Protein AF-A0A7R9KSX1-F1 (afdb_monomer_lite)

Radius of gyration: 32.11 Å; chains: 1; bounding box: 76×17×106 Å

Structure (mmCIF, N/CA/C/O backbone):
data_AF-A0A7R9KSX1-F1
#
_entry.id   AF-A0A7R9KSX1-F1
#
loop_
_atom_site.group_PDB
_atom_site.id
_atom_site.type_symbol
_atom_site.label_atom_id
_atom_site.label_alt_id
_atom_site.label_comp_id
_atom_site.label_asym_id
_atom_site.label_entity_id
_atom_site.label_seq_id
_atom_site.pdbx_PDB_ins_code
_atom_site.Cartn_x
_atom_site.Cartn_y
_atom_site.Cartn_z
_atom_site.occupancy
_atom_site.B_iso_or_equiv
_atom_site.auth_seq_id
_atom_site.auth_comp_id
_atom_site.auth_asym_id
_atom_site.auth_atom_id
_atom_site.pdbx_PDB_model_num
ATOM 1 N N . MET A 1 1 ? 20.496 -3.936 -37.495 1.00 45.44 1 MET A N 1
ATOM 2 C CA . MET A 1 1 ? 19.727 -4.632 -36.447 1.00 45.44 1 MET A CA 1
ATOM 3 C C . MET A 1 1 ? 18.932 -3.537 -35.760 1.00 45.44 1 MET A C 1
ATOM 5 O O . MET A 1 1 ? 19.541 -2.715 -35.093 1.00 45.44 1 MET A O 1
ATOM 9 N N . SER A 1 2 ? 17.650 -3.376 -36.086 1.00 48.97 2 SER A N 1
ATOM 10 C CA . SER A 1 2 ? 16.812 -2.345 -35.464 1.00 48.97 2 SER A CA 1
ATOM 11 C C . SER A 1 2 ? 16.486 -2.814 -34.051 1.00 48.97 2 SER A C 1
ATOM 13 O O . SER A 1 2 ? 15.701 -3.743 -33.893 1.00 48.97 2 SER A O 1
ATOM 15 N N . LEU A 1 3 ? 17.145 -2.243 -33.040 1.00 53.34 3 LEU A N 1
ATOM 16 C CA . LEU A 1 3 ? 16.649 -2.338 -31.671 1.00 53.34 3 LEU A CA 1
ATOM 17 C C . LEU A 1 3 ? 15.311 -1.598 -31.640 1.00 53.34 3 LEU A C 1
ATOM 19 O O . LEU A 1 3 ? 15.292 -0.366 -31.676 1.00 53.34 3 LEU A O 1
ATOM 23 N N . ASP A 1 4 ? 14.202 -2.332 -31.610 1.00 64.19 4 ASP A N 1
ATOM 24 C CA . ASP A 1 4 ? 12.922 -1.718 -31.296 1.00 64.19 4 ASP A CA 1
ATOM 25 C C . ASP A 1 4 ? 12.929 -1.399 -29.802 1.00 64.19 4 ASP A C 1
ATOM 27 O O . ASP A 1 4 ? 12.959 -2.278 -28.944 1.00 64.19 4 ASP A O 1
ATOM 31 N N . PHE A 1 5 ? 12.918 -0.106 -29.475 1.00 59.62 5 PHE A N 1
ATOM 32 C CA . PHE A 1 5 ? 12.788 0.390 -28.100 1.00 59.62 5 PHE A CA 1
ATOM 33 C C . PHE A 1 5 ? 11.585 -0.222 -27.361 1.00 59.62 5 PHE A C 1
ATOM 35 O O . PHE A 1 5 ? 11.580 -0.254 -26.131 1.00 59.62 5 PHE A O 1
ATOM 42 N N . LEU A 1 6 ? 10.578 -0.700 -28.103 1.00 62.47 6 LEU A N 1
ATOM 43 C CA . LEU A 1 6 ? 9.442 -1.438 -27.561 1.00 62.47 6 LEU A CA 1
ATOM 44 C C . LEU A 1 6 ? 9.872 -2.753 -26.903 1.00 62.47 6 LEU A C 1
ATOM 46 O O . LEU A 1 6 ? 9.497 -2.977 -25.757 1.00 62.47 6 LEU A O 1
ATOM 50 N N . ASP A 1 7 ? 10.714 -3.556 -27.560 1.00 67.75 7 ASP A N 1
ATOM 51 C CA . ASP A 1 7 ? 11.175 -4.856 -27.047 1.00 67.75 7 ASP A CA 1
ATOM 52 C C . ASP A 1 7 ? 11.955 -4.697 -25.739 1.00 67.75 7 ASP A C 1
ATOM 54 O O . ASP A 1 7 ? 11.912 -5.543 -24.847 1.00 67.75 7 ASP A O 1
ATOM 58 N N . LEU A 1 8 ? 12.649 -3.566 -25.589 1.00 63.62 8 LEU A N 1
ATOM 59 C CA . LEU A 1 8 ? 13.388 -3.266 -24.376 1.00 63.62 8 LEU A CA 1
ATOM 60 C C . LEU A 1 8 ? 12.472 -2.970 -23.191 1.00 63.62 8 LEU A C 1
ATOM 62 O O . LEU A 1 8 ? 12.917 -3.179 -22.074 1.00 63.62 8 LEU A O 1
ATOM 66 N N . VAL A 1 9 ? 11.234 -2.507 -23.373 1.00 73.94 9 VAL A N 1
ATOM 67 C CA . VAL A 1 9 ? 10.324 -2.120 -22.271 1.00 73.94 9 VAL A CA 1
ATOM 68 C C . VAL A 1 9 ? 9.103 -3.046 -22.172 1.00 73.94 9 VAL A C 1
ATOM 70 O O . VAL A 1 9 ? 8.320 -2.911 -21.234 1.00 73.94 9 VAL A O 1
ATOM 73 N N . ASP A 1 10 ? 8.972 -4.017 -23.076 1.00 78.44 10 ASP A N 1
ATOM 74 C CA . ASP A 1 10 ? 7.757 -4.818 -23.281 1.00 78.44 10 ASP A CA 1
ATOM 75 C C . ASP A 1 10 ? 7.283 -5.563 -22.017 1.00 78.44 10 ASP A C 1
ATOM 77 O O . ASP A 1 10 ? 6.089 -5.643 -21.728 1.00 78.44 10 ASP A O 1
ATOM 81 N N . ASP A 1 11 ? 8.221 -6.002 -21.174 1.00 82.50 11 ASP A N 1
ATOM 82 C CA . ASP A 1 11 ? 7.905 -6.723 -19.935 1.00 82.50 11 ASP A CA 1
ATOM 83 C C . ASP A 1 11 ? 7.562 -5.817 -18.739 1.00 82.50 11 ASP A C 1
ATOM 85 O O . ASP A 1 11 ? 6.917 -6.256 -17.782 1.00 82.50 11 ASP A O 1
ATOM 89 N N . MET A 1 12 ? 7.937 -4.533 -18.766 1.00 87.31 12 MET A N 1
ATOM 90 C CA . MET A 1 12 ? 7.725 -3.628 -17.625 1.00 87.31 12 MET A CA 1
ATOM 91 C C . MET A 1 12 ? 6.252 -3.486 -17.212 1.00 87.31 12 MET A C 1
ATOM 93 O O . MET A 1 12 ? 5.973 -3.540 -16.011 1.00 87.31 12 MET A O 1
ATOM 97 N N . PRO A 1 13 ? 5.287 -3.315 -18.135 1.00 89.44 13 PRO A N 1
ATOM 98 C CA . PRO A 1 13 ? 3.873 -3.292 -17.777 1.00 89.44 13 PRO A CA 1
ATOM 99 C C . PRO A 1 13 ? 3.439 -4.550 -17.016 1.00 89.44 13 PRO A C 1
ATOM 101 O O . PRO A 1 13 ? 2.775 -4.433 -15.984 1.00 89.44 13 PRO A O 1
ATOM 104 N N . ASN A 1 14 ? 3.876 -5.731 -17.465 1.00 90.19 14 ASN A N 1
ATOM 105 C CA . ASN A 1 14 ? 3.552 -7.013 -16.837 1.00 90.19 14 ASN A CA 1
ATOM 106 C C . ASN A 1 14 ? 4.173 -7.138 -15.438 1.00 90.19 14 ASN A C 1
ATOM 108 O O . ASN A 1 14 ? 3.547 -7.677 -14.525 1.00 90.19 14 ASN A O 1
ATOM 112 N N . GLU A 1 15 ? 5.376 -6.596 -15.234 1.00 90.00 15 GLU A N 1
ATOM 113 C CA . GLU A 1 15 ? 6.041 -6.580 -13.929 1.00 90.00 15 GLU A CA 1
ATOM 114 C C . GLU A 1 15 ? 5.429 -5.579 -12.937 1.00 90.00 15 GLU A C 1
ATOM 116 O O . GLU A 1 15 ? 5.368 -5.844 -11.732 1.00 90.00 15 GLU A O 1
ATOM 121 N N . LEU A 1 16 ? 4.985 -4.414 -13.417 1.00 93.62 16 LEU A N 1
ATOM 122 C CA . LEU A 1 16 ? 4.435 -3.349 -12.574 1.00 93.62 16 LEU A CA 1
ATOM 123 C C . LEU A 1 16 ? 2.962 -3.580 -12.225 1.00 93.62 16 LEU A C 1
ATOM 125 O O . LEU A 1 16 ? 2.530 -3.248 -11.117 1.00 93.62 16 LEU A O 1
ATOM 129 N N . GLN A 1 17 ? 2.187 -4.179 -13.130 1.00 94.75 17 GLN A N 1
ATOM 130 C CA . GLN A 1 17 ? 0.767 -4.466 -12.935 1.00 94.75 17 GLN A CA 1
ATOM 131 C C . GLN A 1 17 ? 0.441 -5.191 -11.613 1.00 94.75 17 GLN A C 1
ATOM 133 O O . GLN A 1 17 ? -0.473 -4.731 -10.914 1.00 94.75 17 GLN A O 1
ATOM 138 N N . PRO A 1 18 ? 1.129 -6.276 -11.199 1.00 95.81 18 PRO A N 1
ATOM 139 C CA . PRO A 1 18 ? 0.837 -6.937 -9.927 1.00 95.81 18 PRO A CA 1
ATOM 140 C C . PRO A 1 18 ? 1.139 -6.042 -8.717 1.00 95.81 18 PRO A C 1
ATOM 142 O O . PRO A 1 18 ? 0.377 -6.053 -7.747 1.00 95.81 18 PRO A O 1
ATOM 145 N N . LEU A 1 19 ? 2.193 -5.219 -8.779 1.00 95.50 19 LEU A N 1
ATOM 146 C CA . LEU A 1 19 ? 2.558 -4.283 -7.708 1.00 95.50 19 LEU A CA 1
ATOM 147 C C . LEU A 1 19 ? 1.494 -3.190 -7.542 1.00 95.50 19 LEU A C 1
ATOM 149 O O . LEU A 1 19 ? 1.030 -2.923 -6.430 1.00 95.50 19 LEU A O 1
ATOM 153 N N . VAL A 1 20 ? 1.040 -2.610 -8.655 1.00 95.00 20 VAL A N 1
ATOM 154 C CA . VAL A 1 20 ? -0.030 -1.601 -8.670 1.00 95.00 20 VAL A CA 1
ATOM 155 C C . VAL A 1 20 ? -1.356 -2.203 -8.201 1.00 95.00 20 VAL A C 1
ATOM 157 O O . VAL A 1 20 ? -2.041 -1.626 -7.356 1.00 95.00 20 VAL A O 1
ATOM 160 N N . SER A 1 21 ? -1.697 -3.405 -8.665 1.00 97.25 21 SER A N 1
ATOM 161 C CA . SER A 1 21 ? -2.906 -4.117 -8.227 1.00 97.25 21 SER A CA 1
ATOM 162 C C . SER A 1 21 ? -2.886 -4.389 -6.720 1.00 97.25 21 SER A C 1
ATOM 164 O O . SER A 1 21 ? -3.899 -4.243 -6.023 1.00 97.25 21 SER A O 1
ATOM 166 N N . ARG A 1 22 ? -1.710 -4.727 -6.178 1.00 97.44 22 ARG A N 1
ATOM 167 C CA . ARG A 1 22 ? -1.526 -4.903 -4.739 1.00 97.44 22 ARG A CA 1
ATOM 168 C C . ARG A 1 22 ? -1.708 -3.592 -3.973 1.00 97.44 22 ARG A C 1
ATOM 170 O O . ARG A 1 22 ? -2.385 -3.610 -2.944 1.00 97.44 22 ARG A O 1
ATOM 177 N N . LEU A 1 23 ? -1.183 -2.470 -4.469 1.00 96.44 23 LEU A N 1
ATOM 178 C CA . LEU A 1 23 ? -1.400 -1.144 -3.871 1.00 96.44 23 LEU A CA 1
ATOM 179 C C . LEU A 1 23 ? -2.892 -0.784 -3.794 1.00 96.44 23 LEU A C 1
ATOM 181 O O . LEU A 1 23 ? -3.362 -0.363 -2.737 1.00 96.44 23 LEU A O 1
ATOM 185 N N . LEU A 1 24 ? -3.651 -1.018 -4.868 1.00 96.44 24 LEU A N 1
ATOM 186 C CA . LEU A 1 24 ? -5.099 -0.767 -4.902 1.00 96.44 24 LEU A CA 1
ATOM 187 C C . LEU A 1 24 ? -5.870 -1.646 -3.903 1.00 96.44 24 LEU A C 1
ATOM 189 O O . LEU A 1 24 ? -6.808 -1.194 -3.236 1.00 96.44 24 LEU A O 1
ATOM 193 N N . THR A 1 25 ? -5.439 -2.899 -3.747 1.00 97.75 25 THR A N 1
ATOM 194 C CA . THR A 1 25 ? -5.997 -3.818 -2.744 1.00 97.75 25 THR A CA 1
ATOM 195 C C . THR A 1 25 ? -5.739 -3.305 -1.325 1.00 97.75 25 THR A C 1
ATOM 197 O O . THR A 1 25 ? -6.650 -3.264 -0.495 1.00 97.75 25 THR A O 1
ATOM 200 N N . LEU A 1 26 ? -4.511 -2.860 -1.043 1.00 97.38 26 LEU A N 1
ATOM 201 C CA . LEU A 1 26 ? -4.145 -2.276 0.248 1.00 97.38 26 LEU A CA 1
ATOM 202 C C . LEU A 1 26 ? -4.939 -1.000 0.548 1.00 97.38 26 LEU A C 1
ATOM 204 O O . LEU A 1 26 ? -5.383 -0.813 1.682 1.00 97.38 26 LEU A O 1
ATOM 208 N N . ASP A 1 27 ? -5.197 -0.160 -0.454 1.00 97.00 27 ASP A N 1
ATOM 209 C CA . ASP A 1 27 ? -6.050 1.018 -0.285 1.00 97.00 27 ASP A CA 1
ATOM 210 C C . ASP A 1 27 ? -7.494 0.658 0.056 1.00 97.00 27 ASP A C 1
ATOM 212 O O . ASP A 1 27 ? -8.092 1.268 0.950 1.00 97.00 27 ASP A O 1
ATOM 216 N N . SER A 1 28 ? -8.037 -0.378 -0.580 1.00 97.50 28 SER A N 1
ATOM 217 C CA . SER A 1 28 ? -9.368 -0.897 -0.256 1.00 97.50 28 SER A CA 1
ATOM 218 C C . SER A 1 28 ? -9.433 -1.409 1.190 1.00 97.50 28 SER A C 1
ATOM 220 O O . SER A 1 28 ? -10.368 -1.090 1.931 1.00 97.50 28 SER A O 1
ATOM 222 N N . HIS A 1 29 ? -8.404 -2.133 1.645 1.00 97.44 29 HIS A N 1
ATOM 223 C CA . HIS A 1 29 ? -8.300 -2.590 3.034 1.00 97.44 29 HIS A CA 1
ATOM 224 C C . HIS A 1 29 ? -8.195 -1.423 4.022 1.00 97.44 29 HIS A C 1
ATOM 226 O O . HIS A 1 29 ? -8.889 -1.408 5.042 1.00 97.44 29 HIS A O 1
ATOM 232 N N . ARG A 1 30 ? -7.377 -0.412 3.711 1.00 97.44 30 ARG A N 1
ATOM 233 C CA . ARG A 1 30 ? -7.247 0.801 4.525 1.00 97.44 30 ARG A CA 1
ATOM 234 C C . ARG A 1 30 ? -8.599 1.487 4.694 1.00 97.44 30 ARG A C 1
ATOM 236 O O . ARG A 1 30 ? -8.980 1.808 5.818 1.00 97.44 30 ARG A O 1
ATOM 243 N N . GLN A 1 31 ? -9.351 1.670 3.607 1.00 97.12 31 GLN A N 1
ATOM 244 C CA . GLN A 1 31 ? -10.685 2.272 3.666 1.00 97.12 31 GLN A CA 1
ATOM 245 C C . GLN A 1 31 ? -11.641 1.481 4.567 1.00 97.12 31 GLN A C 1
ATOM 247 O O . GLN A 1 31 ? -12.407 2.081 5.321 1.00 97.12 31 GLN A O 1
ATOM 252 N N . ALA A 1 32 ? -11.586 0.147 4.544 1.00 97.75 32 ALA A N 1
ATOM 253 C CA . ALA A 1 32 ? -12.399 -0.676 5.436 1.00 97.75 32 ALA A CA 1
ATOM 254 C C . ALA A 1 32 ? -12.070 -0.419 6.920 1.00 97.75 32 ALA A C 1
ATOM 256 O O . ALA A 1 32 ? -12.984 -0.313 7.746 1.00 97.75 32 ALA A O 1
ATOM 257 N N . PHE A 1 33 ? -10.788 -0.256 7.264 1.00 97.38 33 PHE A N 1
ATOM 258 C CA . PHE A 1 33 ? -10.378 0.114 8.620 1.00 97.38 33 PHE A CA 1
ATOM 259 C C . PHE A 1 33 ? -10.775 1.542 8.995 1.00 97.38 33 PHE A C 1
ATOM 261 O O . PHE A 1 33 ? -11.224 1.743 10.121 1.00 97.38 33 PHE A O 1
ATOM 268 N N . VAL A 1 34 ? -10.692 2.509 8.078 1.00 96.88 34 VAL A N 1
ATOM 269 C CA . VAL A 1 34 ? -11.160 3.887 8.317 1.00 96.88 34 VAL A CA 1
ATOM 270 C C . VAL A 1 34 ? -12.650 3.896 8.661 1.00 96.88 34 VAL A C 1
ATOM 272 O O . VAL A 1 34 ? -13.027 4.384 9.724 1.00 96.88 34 VAL A O 1
ATOM 275 N N . ARG A 1 35 ? -13.490 3.218 7.866 1.00 97.62 35 ARG A N 1
ATOM 276 C CA . ARG A 1 35 ? -14.928 3.078 8.169 1.00 97.62 35 ARG A CA 1
ATOM 277 C C . ARG A 1 35 ? -15.173 2.402 9.520 1.00 97.62 35 ARG A C 1
ATOM 279 O O . ARG A 1 35 ? -16.145 2.694 10.214 1.00 97.62 35 ARG A O 1
ATOM 286 N N . LYS A 1 36 ? -14.317 1.452 9.910 1.00 96.56 36 LYS A N 1
ATOM 287 C CA . LYS A 1 36 ? -14.398 0.791 11.221 1.00 96.56 36 LYS A CA 1
ATOM 288 C C . LYS A 1 36 ? -14.027 1.746 12.358 1.00 96.56 36 LYS A C 1
ATOM 290 O O . LYS A 1 36 ? -14.705 1.729 13.383 1.00 96.56 36 LYS A O 1
ATOM 295 N N . ILE A 1 37 ? -13.000 2.571 12.172 1.00 96.12 37 ILE A N 1
ATOM 296 C CA . ILE A 1 37 ? -12.589 3.624 13.106 1.00 96.12 37 ILE A CA 1
ATOM 297 C C . ILE A 1 37 ? -13.721 4.630 13.305 1.00 96.12 37 ILE A C 1
ATOM 299 O O . ILE A 1 37 ? -14.079 4.889 14.448 1.00 96.12 37 ILE A O 1
ATOM 303 N N . GLU A 1 38 ? -14.351 5.107 12.232 1.00 95.44 38 GLU A N 1
ATOM 304 C CA . GLU A 1 38 ? -15.488 6.039 12.295 1.00 95.44 38 GLU A CA 1
ATOM 305 C C . GLU A 1 38 ? -16.647 5.467 13.124 1.00 95.44 38 GLU A C 1
ATOM 307 O O . GLU A 1 38 ? -17.157 6.119 14.035 1.00 95.44 38 GLU A O 1
ATOM 312 N N . ARG A 1 39 ? -17.008 4.194 12.900 1.00 94.81 39 ARG A N 1
ATOM 313 C CA . ARG A 1 39 ? -18.039 3.504 13.700 1.00 94.81 39 ARG A CA 1
ATOM 314 C C . ARG A 1 39 ? -17.659 3.361 15.172 1.00 94.81 39 ARG A C 1
ATOM 316 O O . ARG A 1 39 ? -18.539 3.366 16.029 1.00 94.81 39 ARG A O 1
ATOM 323 N N . ILE A 1 40 ? -16.378 3.148 15.477 1.00 93.88 40 ILE A N 1
ATOM 324 C CA . ILE A 1 40 ? -15.893 3.083 16.862 1.00 93.88 40 ILE A CA 1
ATOM 325 C C . ILE A 1 40 ? -15.922 4.484 17.488 1.00 93.88 40 ILE A C 1
ATOM 327 O O . ILE A 1 40 ? -16.361 4.616 18.628 1.00 93.88 40 ILE A O 1
ATOM 331 N N . GLY A 1 41 ? -15.531 5.515 16.737 1.00 92.06 41 GLY A N 1
ATOM 332 C CA . GLY A 1 41 ? -15.585 6.920 17.139 1.00 92.06 41 GLY A CA 1
ATOM 333 C C . GLY A 1 41 ? -16.999 7.358 17.513 1.00 92.06 41 GLY A C 1
ATOM 334 O O . GLY A 1 41 ? -17.204 7.856 18.615 1.00 92.06 41 GLY A O 1
ATOM 335 N N . ALA A 1 42 ? -17.994 7.040 16.679 1.00 91.00 42 ALA A N 1
ATOM 336 C CA . ALA A 1 42 ? -19.404 7.322 16.968 1.00 91.00 42 ALA A CA 1
ATOM 337 C C . ALA A 1 42 ? -19.917 6.630 18.251 1.00 91.00 42 ALA A C 1
ATOM 339 O O . ALA A 1 42 ? -20.787 7.142 18.950 1.00 91.00 42 ALA A O 1
ATOM 340 N N . LYS A 1 43 ? -19.369 5.457 18.598 1.00 89.81 43 LYS A N 1
ATOM 341 C CA . LYS A 1 43 ? -19.700 4.753 19.853 1.00 89.81 43 LYS A CA 1
ATOM 342 C C . LYS A 1 43 ? -18.987 5.338 21.069 1.00 89.81 43 LYS A C 1
ATOM 344 O O . LYS A 1 43 ? -19.463 5.158 22.184 1.00 89.81 43 LYS A O 1
ATOM 349 N N . LEU A 1 44 ? -17.834 5.974 20.870 1.00 89.81 44 LEU A N 1
ATOM 350 C CA . LEU A 1 44 ? -17.082 6.658 21.922 1.00 89.81 44 LEU A CA 1
ATOM 351 C C . LEU A 1 44 ? -17.688 8.023 22.266 1.00 89.81 44 LEU A C 1
ATOM 353 O O . LEU A 1 44 ? -17.596 8.427 23.425 1.00 89.81 44 LEU A O 1
ATOM 357 N N . SER A 1 45 ? -18.295 8.702 21.286 1.00 84.44 45 SER A N 1
ATOM 358 C CA . SER A 1 45 ? -18.981 9.987 21.476 1.00 84.44 45 SER A CA 1
ATOM 359 C C . SER A 1 45 ? -20.329 9.860 22.187 1.00 84.44 45 SER A C 1
ATOM 361 O O . SER A 1 45 ? -20.807 10.839 22.747 1.00 84.44 45 SER A O 1
ATOM 363 N N . ALA A 1 46 ? -20.939 8.672 22.189 1.00 86.31 46 ALA A N 1
ATOM 364 C CA . ALA A 1 46 ? -22.137 8.396 22.975 1.00 86.31 46 ALA A CA 1
ATOM 365 C C . ALA A 1 46 ? -21.825 8.342 24.484 1.00 86.31 46 ALA A C 1
ATOM 367 O O . ALA A 1 46 ? -20.707 8.010 24.896 1.00 86.31 46 ALA A O 1
ATOM 368 N N . GLU A 1 47 ? -22.829 8.615 25.321 1.00 76.19 47 GLU A N 1
ATOM 369 C CA . GLU A 1 47 ? -22.745 8.404 26.769 1.00 76.19 47 GLU A CA 1
ATOM 370 C C . GLU A 1 47 ? -22.581 6.910 27.075 1.00 76.19 47 GLU A C 1
ATOM 372 O O . GLU A 1 47 ? -23.528 6.134 27.168 1.00 76.19 47 GLU A O 1
ATOM 377 N N . ALA A 1 48 ? -21.323 6.493 27.178 1.00 82.00 48 ALA A N 1
ATOM 378 C CA . ALA A 1 48 ? -20.917 5.136 27.494 1.00 82.00 48 ALA A CA 1
ATOM 379 C C . ALA A 1 48 ? -20.132 5.118 28.807 1.00 82.00 48 ALA A C 1
ATOM 381 O O . ALA A 1 48 ? -19.383 6.052 29.119 1.00 82.00 48 ALA A O 1
ATOM 382 N N . SER A 1 49 ? -20.244 4.019 29.551 1.00 91.06 49 SER A N 1
ATOM 383 C CA . SER A 1 49 ? -19.478 3.833 30.783 1.00 91.06 49 SER A CA 1
ATOM 384 C C . SER A 1 49 ? -17.972 3.808 30.510 1.00 91.06 49 SER A C 1
ATOM 386 O O . SER A 1 49 ? -17.516 3.453 29.418 1.00 91.06 49 SER A O 1
ATOM 388 N N . VAL A 1 50 ? -17.165 4.123 31.526 1.00 90.81 50 VAL A N 1
ATOM 389 C CA . VAL A 1 50 ? -15.692 4.109 31.425 1.00 90.81 50 VAL A CA 1
ATOM 390 C C . VAL A 1 50 ? -15.174 2.755 30.918 1.00 90.81 50 VAL A C 1
ATOM 392 O O . VAL A 1 50 ? -14.311 2.701 30.041 1.00 90.81 50 VAL A O 1
ATOM 395 N N . GLY A 1 51 ? -15.760 1.646 31.385 1.00 92.50 51 GLY A N 1
ATOM 396 C CA . GLY A 1 51 ? -15.409 0.302 30.918 1.00 92.50 51 GLY A CA 1
ATOM 397 C C . GLY A 1 51 ? -15.737 0.066 29.438 1.00 92.50 51 GLY A C 1
ATOM 398 O O . GLY A 1 51 ? -14.958 -0.564 28.718 1.00 92.50 51 GLY A O 1
ATOM 399 N N . GLN A 1 52 ? -16.860 0.599 28.945 1.00 91.12 52 GLN A N 1
ATOM 400 C CA . GLN A 1 52 ? -17.196 0.555 27.519 1.00 91.12 52 GLN A CA 1
ATOM 401 C C . GLN A 1 52 ? -16.224 1.405 26.695 1.00 91.12 52 GLN A C 1
ATOM 403 O O . GLN A 1 52 ? -15.704 0.905 25.696 1.00 91.12 52 GLN A O 1
ATOM 408 N N . LYS A 1 53 ? -15.909 2.627 27.141 1.00 92.31 53 LYS A N 1
ATOM 409 C CA . LYS A 1 53 ? -14.934 3.507 26.481 1.00 92.31 53 LYS A CA 1
ATOM 410 C C . LYS A 1 53 ? -13.550 2.860 26.398 1.00 92.31 53 LYS A C 1
ATOM 412 O O . LYS A 1 53 ? -12.972 2.820 25.316 1.00 92.31 53 LYS A O 1
ATOM 417 N N . CYS A 1 54 ? -13.064 2.242 27.477 1.00 94.06 54 CYS A N 1
ATOM 418 C CA . CYS A 1 54 ? -11.788 1.517 27.483 1.00 94.06 54 CYS A CA 1
ATOM 419 C C . CYS A 1 54 ? -11.761 0.378 26.444 1.00 94.06 54 CYS A C 1
ATOM 421 O O . CYS A 1 54 ? -10.804 0.244 25.676 1.00 94.06 54 CYS A O 1
ATOM 423 N N . ARG A 1 55 ? -12.836 -0.421 26.351 1.00 93.38 55 ARG A N 1
ATOM 424 C CA . ARG A 1 55 ? -12.947 -1.490 25.340 1.00 93.38 55 ARG A CA 1
ATOM 425 C C . ARG A 1 55 ? -12.961 -0.947 23.912 1.00 93.38 55 ARG A C 1
ATOM 427 O O . ARG A 1 55 ? -12.305 -1.524 23.046 1.00 93.38 55 ARG A O 1
ATOM 434 N N . GLN A 1 56 ? -13.688 0.140 23.655 1.00 93.69 56 GLN A N 1
ATOM 435 C CA . GLN A 1 56 ? -13.702 0.766 22.330 1.00 93.69 56 GLN A CA 1
ATOM 436 C C . GLN A 1 56 ? -12.339 1.370 21.977 1.00 93.69 56 GLN A C 1
ATOM 438 O O . GLN A 1 56 ? -11.869 1.171 20.862 1.00 93.69 56 GLN A O 1
ATOM 443 N N . MET A 1 57 ? -11.653 1.996 22.935 1.00 94.12 57 MET A N 1
ATOM 444 C CA . MET A 1 57 ? -10.310 2.549 22.738 1.00 94.12 57 MET A CA 1
ATOM 445 C C . MET A 1 57 ? -9.294 1.467 22.347 1.00 94.12 57 MET A C 1
ATOM 447 O O . MET A 1 57 ? -8.520 1.647 21.411 1.00 94.12 57 MET A O 1
ATOM 451 N N . LYS A 1 58 ? -9.340 0.287 22.984 1.00 95.56 58 LYS A N 1
ATOM 452 C CA . LYS A 1 58 ? -8.492 -0.857 22.593 1.00 95.56 58 LYS A CA 1
ATOM 453 C C . LYS A 1 58 ? -8.752 -1.307 21.151 1.00 95.56 58 LYS A C 1
ATOM 455 O O . LYS A 1 58 ? -7.815 -1.620 20.418 1.00 95.56 58 LYS A O 1
ATOM 460 N N . ARG A 1 59 ? -10.020 -1.323 20.723 1.00 95.88 59 ARG A N 1
ATOM 461 C CA . ARG A 1 59 ? -10.398 -1.659 19.339 1.00 95.88 59 ARG A CA 1
ATOM 462 C C . ARG A 1 59 ? -9.933 -0.594 18.349 1.00 95.88 59 ARG A C 1
ATOM 464 O O . ARG A 1 59 ? -9.461 -0.954 17.275 1.00 95.88 59 ARG A O 1
ATOM 471 N N . LEU A 1 60 ? -10.040 0.680 18.720 1.00 96.25 60 LEU A N 1
ATOM 472 C CA . LEU A 1 60 ? -9.549 1.811 17.938 1.00 96.25 60 LEU A CA 1
ATOM 473 C C . LEU A 1 60 ? -8.038 1.692 17.713 1.00 96.25 60 LEU A C 1
ATOM 475 O O . LEU A 1 60 ? -7.595 1.682 16.568 1.00 96.25 60 LEU A O 1
ATOM 479 N N . LEU A 1 61 ? -7.273 1.487 18.790 1.00 96.50 61 LEU A N 1
ATOM 480 C CA . LEU A 1 61 ? -5.822 1.300 18.738 1.00 96.50 61 LEU A CA 1
ATOM 481 C C . LEU A 1 61 ? -5.428 0.115 17.845 1.00 96.50 61 LEU A C 1
ATOM 483 O O . LEU A 1 61 ? -4.505 0.217 17.045 1.00 96.50 61 LEU A O 1
ATOM 487 N N . SER A 1 62 ? -6.147 -1.006 17.939 1.00 97.19 62 SER A N 1
ATOM 488 C CA . SER A 1 62 ? -5.914 -2.165 17.070 1.00 97.19 62 SER A CA 1
ATOM 489 C C . SER A 1 62 ? -6.171 -1.856 15.587 1.00 97.19 62 SER A C 1
ATOM 491 O O . SER A 1 62 ? -5.411 -2.311 14.730 1.00 97.19 62 SER A O 1
ATOM 493 N N . CYS A 1 63 ? -7.201 -1.064 15.268 1.00 96.62 63 CYS A N 1
ATOM 494 C CA . CYS A 1 63 ? -7.466 -0.635 13.892 1.00 96.62 63 CYS A CA 1
ATOM 495 C C . CYS A 1 63 ? -6.388 0.334 13.392 1.00 96.62 63 CYS A C 1
ATOM 497 O O . CYS A 1 63 ? -5.913 0.166 12.274 1.00 96.62 63 CYS A O 1
ATOM 499 N N . ALA A 1 64 ? -5.955 1.284 14.225 1.00 96.44 64 ALA A N 1
ATOM 500 C CA . ALA A 1 64 ? -4.890 2.229 13.890 1.00 96.44 64 ALA A CA 1
ATOM 501 C C . ALA A 1 64 ? -3.569 1.509 13.570 1.00 96.44 64 ALA A C 1
ATOM 503 O O . ALA A 1 64 ? -3.006 1.728 12.505 1.00 96.44 64 ALA A O 1
ATOM 504 N N . LYS A 1 65 ? -3.154 0.547 14.406 1.00 97.62 65 LYS A N 1
ATOM 505 C CA . LYS A 1 65 ? -1.978 -0.303 14.135 1.00 97.62 65 LYS A CA 1
ATOM 506 C C . LYS A 1 65 ? -2.101 -1.112 12.843 1.00 97.62 65 LYS A C 1
ATOM 508 O O . LYS A 1 65 ? -1.108 -1.414 12.194 1.00 97.62 65 LYS A O 1
ATOM 513 N N . SER A 1 66 ? -3.317 -1.517 12.477 1.00 97.88 66 SER A N 1
ATOM 514 C CA . SER A 1 66 ? -3.541 -2.241 11.219 1.00 97.88 66 SER A CA 1
ATOM 515 C C . SER A 1 66 ? -3.398 -1.313 10.011 1.00 97.88 66 SER A C 1
ATOM 517 O O . SER A 1 66 ? -2.856 -1.727 8.994 1.00 97.88 66 SER A O 1
ATOM 519 N N . ILE A 1 67 ? -3.851 -0.061 10.132 1.00 98.00 67 ILE A N 1
ATOM 520 C CA . ILE A 1 67 ? -3.658 0.974 9.111 1.00 98.00 67 ILE A CA 1
ATOM 521 C C . ILE A 1 67 ? -2.174 1.321 8.955 1.00 98.00 67 ILE A C 1
ATOM 523 O O . ILE A 1 67 ? 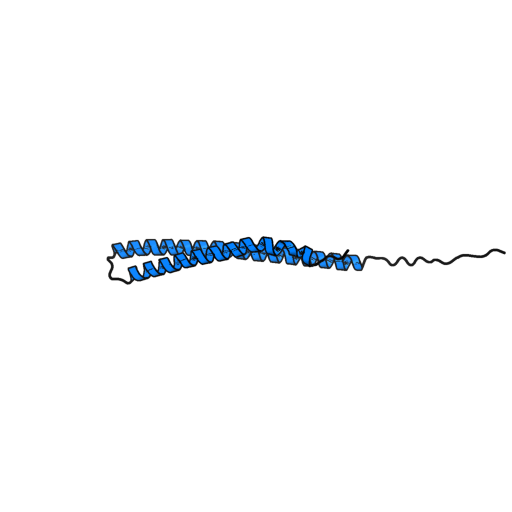-1.706 1.414 7.828 1.00 98.00 67 ILE A O 1
ATOM 527 N N . GLU A 1 68 ? -1.440 1.469 10.057 1.00 97.88 68 GLU A N 1
ATOM 528 C CA . GLU A 1 68 ? 0.011 1.712 10.060 1.00 97.88 68 GLU A CA 1
ATOM 529 C C . GLU A 1 68 ? 0.759 0.636 9.261 1.00 97.88 68 GLU A C 1
ATOM 531 O O . GLU A 1 68 ? 1.413 0.953 8.276 1.00 97.88 68 GLU A O 1
ATOM 536 N N . ARG A 1 69 ? 0.512 -0.649 9.552 1.00 98.06 69 ARG A N 1
ATOM 537 C CA . ARG A 1 69 ? 1.087 -1.766 8.779 1.00 98.06 69 ARG A CA 1
ATOM 538 C C . ARG A 1 69 ? 0.747 -1.719 7.290 1.00 98.06 69 ARG A C 1
ATOM 540 O O . ARG A 1 69 ? 1.539 -2.159 6.465 1.00 98.06 69 ARG A O 1
ATOM 547 N N . ILE A 1 70 ? -0.448 -1.243 6.933 1.00 97.94 70 ILE A N 1
ATOM 548 C CA . ILE A 1 70 ? -0.819 -1.063 5.525 1.00 97.94 70 ILE A CA 1
ATOM 549 C C . ILE A 1 70 ? 0.028 0.048 4.897 1.00 97.94 70 ILE A C 1
ATOM 551 O O . ILE A 1 70 ? 0.466 -0.112 3.762 1.00 97.94 70 ILE A O 1
ATOM 555 N N . TYR A 1 71 ? 0.267 1.154 5.604 1.00 98.00 71 TYR A N 1
ATOM 556 C CA . TYR A 1 71 ? 1.141 2.220 5.116 1.00 98.00 71 TYR A CA 1
ATOM 557 C C . TYR A 1 71 ? 2.578 1.739 4.920 1.00 98.00 71 TYR A C 1
ATOM 559 O O . TYR A 1 71 ? 3.138 2.021 3.863 1.00 98.00 71 TYR A O 1
ATOM 567 N N . ASP A 1 72 ? 3.120 0.959 5.856 1.00 98.25 72 ASP A N 1
ATOM 568 C CA . ASP A 1 72 ? 4.457 0.367 5.724 1.00 98.25 72 ASP A CA 1
ATOM 569 C C . ASP A 1 72 ? 4.548 -0.494 4.455 1.00 98.25 72 ASP A C 1
ATOM 571 O O . ASP A 1 72 ? 5.402 -0.272 3.600 1.00 98.25 72 ASP A O 1
ATOM 575 N N . GLN A 1 73 ? 3.578 -1.391 4.247 1.00 98.19 73 GLN A N 1
ATOM 576 C CA . GLN A 1 73 ? 3.515 -2.227 3.041 1.00 98.19 73 GLN A CA 1
ATOM 577 C C . GLN A 1 73 ? 3.368 -1.409 1.752 1.00 98.19 73 GLN A C 1
ATOM 579 O O . GLN A 1 73 ? 3.934 -1.759 0.716 1.00 98.19 73 GLN A O 1
ATOM 584 N N . LYS A 1 74 ? 2.590 -0.320 1.778 1.00 97.44 74 LYS A N 1
ATOM 585 C CA . LYS A 1 74 ? 2.466 0.575 0.619 1.00 97.44 74 LYS A CA 1
ATOM 586 C C . LYS A 1 74 ? 3.784 1.285 0.319 1.00 97.44 74 LYS A C 1
ATOM 588 O O . LYS A 1 74 ? 4.099 1.466 -0.855 1.00 97.44 74 LYS A O 1
ATOM 593 N N . LEU A 1 75 ? 4.528 1.688 1.347 1.00 97.75 75 LEU A N 1
ATOM 594 C CA . LEU A 1 75 ? 5.828 2.328 1.190 1.00 97.75 75 LEU A CA 1
ATOM 595 C C . LEU A 1 75 ? 6.834 1.363 0.554 1.00 97.75 75 LEU A C 1
ATOM 597 O O . LEU A 1 75 ? 7.449 1.723 -0.446 1.00 97.75 75 LEU A O 1
ATOM 601 N N . GLU A 1 76 ? 6.926 0.134 1.065 1.00 97.56 76 GLU A N 1
ATOM 602 C CA . GLU A 1 76 ? 7.783 -0.924 0.511 1.00 97.56 76 GLU A CA 1
ATOM 603 C C . GLU A 1 76 ? 7.470 -1.193 -0.971 1.00 97.56 76 GLU A C 1
ATOM 605 O O . GLU A 1 76 ? 8.365 -1.209 -1.818 1.00 97.56 76 GLU A O 1
ATOM 610 N N . LEU A 1 77 ? 6.186 -1.330 -1.325 1.00 96.88 77 LEU A N 1
ATOM 611 C CA . LEU A 1 77 ? 5.768 -1.527 -2.719 1.00 96.88 77 LEU A CA 1
ATOM 612 C C . LEU A 1 77 ? 6.111 -0.328 -3.606 1.00 96.88 77 LEU A C 1
ATOM 614 O O . LEU A 1 77 ? 6.559 -0.508 -4.737 1.00 96.88 77 LEU A O 1
ATOM 618 N N . SER A 1 78 ? 5.909 0.893 -3.108 1.00 96.94 78 SER A N 1
ATOM 619 C CA . SER A 1 78 ? 6.246 2.105 -3.853 1.00 96.94 78 SER A CA 1
ATOM 620 C C . SER A 1 78 ? 7.748 2.207 -4.108 1.00 96.94 78 SER A C 1
ATOM 622 O O . SER A 1 78 ? 8.148 2.605 -5.200 1.00 96.94 78 SER A O 1
ATOM 624 N N . GLN A 1 79 ? 8.576 1.848 -3.126 1.00 97.25 79 GLN A N 1
ATOM 625 C CA . GLN A 1 79 ? 10.029 1.799 -3.284 1.00 97.25 79 GLN A CA 1
ATOM 626 C C . GLN A 1 79 ? 10.422 0.759 -4.336 1.00 97.25 79 GLN A C 1
ATOM 628 O O . GLN A 1 79 ? 11.154 1.093 -5.264 1.00 97.25 79 GLN A O 1
ATOM 633 N N . CYS A 1 80 ? 9.843 -0.442 -4.276 1.00 95.81 80 CYS A N 1
ATOM 634 C CA . CYS A 1 80 ? 10.081 -1.500 -5.259 1.00 95.81 80 CYS A CA 1
ATOM 635 C C . CYS A 1 80 ? 9.729 -1.069 -6.697 1.00 95.81 80 CYS A C 1
ATOM 637 O O . CYS A 1 80 ? 10.506 -1.298 -7.624 1.00 95.81 80 CYS A O 1
ATOM 639 N N . ILE A 1 81 ? 8.587 -0.398 -6.897 1.00 95.69 81 ILE A N 1
ATOM 640 C CA . ILE A 1 81 ? 8.189 0.140 -8.210 1.00 95.69 81 ILE A CA 1
ATOM 641 C C . ILE A 1 81 ? 9.227 1.145 -8.722 1.00 95.69 81 ILE A C 1
ATOM 643 O O . ILE A 1 81 ? 9.665 1.058 -9.868 1.00 95.69 81 ILE A O 1
ATOM 647 N N . VAL A 1 82 ? 9.639 2.091 -7.873 1.00 96.25 82 VAL A N 1
ATOM 648 C CA . VAL A 1 82 ? 10.628 3.114 -8.239 1.00 96.25 82 VAL A CA 1
ATOM 649 C C . VAL A 1 82 ? 11.973 2.479 -8.588 1.00 96.25 82 VAL A C 1
ATOM 651 O O . VAL A 1 82 ? 12.606 2.886 -9.559 1.00 96.25 82 VAL A O 1
ATOM 654 N N . GLU A 1 83 ? 12.414 1.479 -7.828 1.00 95.75 83 GLU A N 1
ATOM 655 C CA . GLU A 1 83 ? 13.654 0.751 -8.099 1.00 95.75 83 GLU A CA 1
ATOM 656 C C . GLU A 1 83 ? 13.614 0.022 -9.441 1.00 95.75 83 GLU A C 1
ATOM 658 O O . GLU A 1 83 ? 14.573 0.131 -10.206 1.00 95.75 83 GLU A O 1
ATOM 663 N N . LYS A 1 84 ? 12.502 -0.650 -9.765 1.00 93.00 84 LYS A N 1
ATOM 664 C CA . LYS A 1 84 ? 12.307 -1.304 -11.068 1.00 93.00 84 LYS A CA 1
ATOM 665 C C . LYS A 1 84 ? 12.388 -0.311 -12.222 1.00 93.00 84 LYS A C 1
ATOM 667 O O . LYS A 1 84 ? 13.139 -0.538 -13.167 1.00 93.00 84 LYS A O 1
ATOM 672 N N . ILE A 1 85 ? 11.690 0.818 -12.110 1.00 93.75 85 ILE A N 1
ATOM 673 C CA . ILE A 1 85 ? 11.716 1.872 -13.133 1.00 93.75 85 ILE A CA 1
ATOM 674 C C . ILE A 1 85 ? 13.142 2.414 -13.309 1.00 93.75 85 ILE A C 1
ATOM 676 O O . ILE A 1 85 ? 13.637 2.478 -14.430 1.00 93.75 85 ILE A O 1
ATOM 680 N N . LYS A 1 86 ? 13.842 2.729 -12.212 1.00 93.69 86 LYS A N 1
ATOM 681 C CA . LYS A 1 86 ? 15.228 3.230 -12.254 1.00 93.69 86 LYS A CA 1
ATOM 682 C C . LYS A 1 86 ? 16.230 2.209 -12.783 1.00 93.69 86 LYS A C 1
ATOM 684 O O . LYS A 1 86 ? 17.247 2.581 -1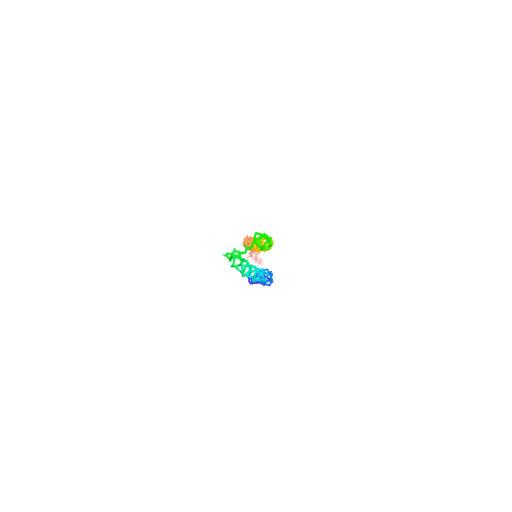3.362 1.00 93.69 86 LYS A O 1
ATOM 689 N N . ALA A 1 87 ? 16.031 0.924 -12.502 1.00 90.75 87 ALA A N 1
ATOM 690 C CA . ALA A 1 87 ? 16.866 -0.133 -13.064 1.00 90.75 87 ALA A CA 1
ATOM 691 C C . ALA A 1 87 ? 16.688 -0.187 -14.584 1.00 90.75 87 ALA A C 1
ATOM 693 O O . ALA A 1 87 ? 17.673 -0.237 -15.316 1.00 90.75 87 ALA A O 1
ATOM 694 N N . LYS A 1 88 ? 15.441 -0.074 -15.051 1.00 89.44 88 LYS A N 1
ATOM 695 C CA . LYS A 1 88 ? 15.140 -0.070 -16.476 1.00 89.44 88 LYS A CA 1
ATOM 696 C C . LYS A 1 88 ? 15.660 1.166 -17.200 1.00 89.44 88 LYS A C 1
ATOM 698 O O . LYS A 1 88 ? 16.234 1.042 -18.272 1.00 89.44 88 LYS A O 1
ATOM 703 N N . GLU A 1 89 ? 15.530 2.340 -16.593 1.00 91.25 89 GLU A N 1
ATOM 704 C CA . GLU A 1 89 ? 16.096 3.592 -17.106 1.00 91.25 89 GLU A CA 1
ATOM 705 C C . GLU A 1 89 ? 17.618 3.495 -17.305 1.00 91.25 89 GLU A C 1
ATOM 707 O O . GLU A 1 89 ? 18.139 3.893 -18.349 1.00 91.25 89 GLU A O 1
ATOM 712 N N . ARG A 1 90 ? 18.331 2.909 -16.332 1.00 91.75 90 ARG A N 1
ATOM 713 C CA . ARG A 1 90 ? 19.775 2.656 -16.438 1.00 91.75 90 ARG A CA 1
ATOM 714 C C . ARG A 1 90 ? 20.102 1.703 -17.582 1.00 91.75 90 ARG A C 1
ATOM 716 O O . ARG A 1 90 ? 20.958 2.036 -18.393 1.00 91.75 90 ARG A O 1
ATOM 723 N N . GLN A 1 91 ? 19.372 0.593 -17.691 1.00 88.00 91 GLN A N 1
ATOM 724 C CA . GLN A 1 91 ? 19.545 -0.363 -18.787 1.00 88.00 91 GLN A CA 1
ATOM 725 C C . GLN A 1 91 ? 19.359 0.310 -20.156 1.00 88.00 91 GLN A C 1
ATOM 727 O O . GLN A 1 91 ? 20.225 0.205 -21.014 1.00 88.00 91 GLN A O 1
ATOM 732 N N . LEU A 1 92 ? 18.276 1.072 -20.340 1.00 87.12 92 LEU A N 1
ATOM 733 C CA . LEU A 1 92 ? 18.014 1.789 -21.593 1.00 87.12 92 LEU A CA 1
ATOM 734 C C . LEU A 1 92 ? 19.119 2.798 -21.931 1.00 87.12 92 LEU A C 1
ATOM 736 O O . LEU A 1 92 ? 19.470 2.973 -23.095 1.00 87.12 92 LEU A O 1
ATOM 740 N N . THR A 1 93 ? 19.672 3.459 -20.913 1.00 88.44 93 THR A N 1
ATOM 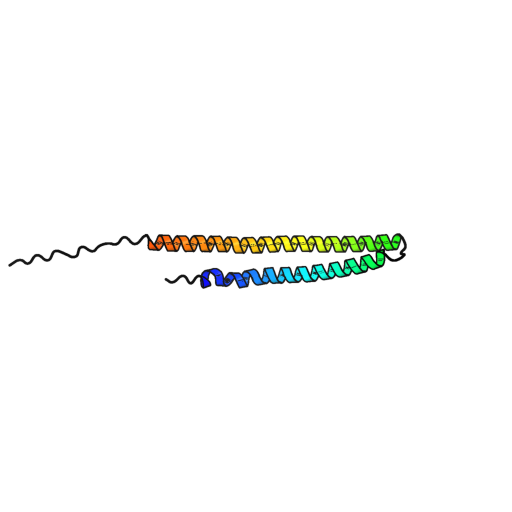741 C CA . THR A 1 93 ? 20.781 4.406 -21.081 1.00 88.44 93 THR A CA 1
ATOM 742 C C . THR A 1 93 ? 22.055 3.692 -21.538 1.00 88.44 93 THR A C 1
ATOM 744 O O . THR A 1 93 ? 22.745 4.173 -22.435 1.00 88.44 93 THR A O 1
ATOM 747 N N . GLU A 1 94 ? 22.370 2.541 -20.941 1.00 87.38 94 GLU A N 1
ATOM 748 C CA . GLU A 1 94 ? 23.513 1.706 -21.326 1.00 87.38 94 GLU A CA 1
ATOM 749 C C . GLU A 1 94 ? 23.355 1.168 -22.752 1.00 87.38 94 GLU A C 1
ATOM 751 O O . GLU A 1 94 ? 24.267 1.329 -23.565 1.00 87.38 94 GLU A O 1
ATOM 756 N N . ASP A 1 95 ? 22.183 0.626 -23.086 1.00 83.88 95 ASP A N 1
ATOM 757 C CA . ASP A 1 95 ? 21.875 0.096 -24.417 1.00 83.88 95 ASP A CA 1
ATOM 758 C C . ASP A 1 95 ? 21.977 1.190 -25.495 1.00 83.88 95 ASP A C 1
ATOM 760 O O . ASP A 1 95 ? 22.593 0.982 -26.546 1.00 83.88 95 ASP A O 1
ATOM 764 N N . TYR A 1 96 ? 21.455 2.390 -25.215 1.00 83.00 96 TYR A N 1
ATOM 765 C CA . TYR A 1 96 ? 21.583 3.554 -26.095 1.00 83.00 96 TYR A CA 1
ATOM 766 C C . TYR A 1 96 ?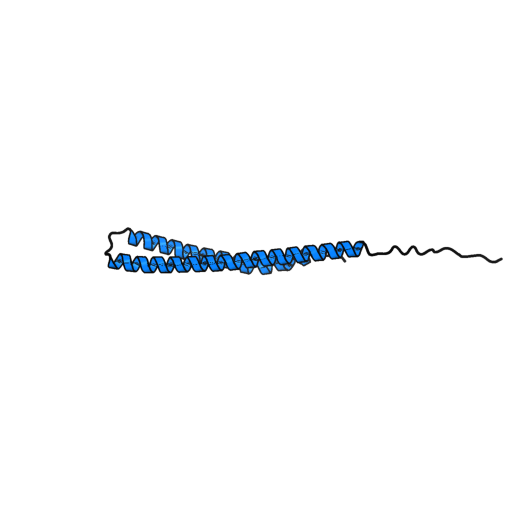 23.050 3.952 -26.320 1.00 83.00 96 TYR A C 1
ATOM 768 O O . TYR A 1 96 ? 23.475 4.156 -27.459 1.00 83.00 96 TYR A O 1
ATOM 776 N N . ASN A 1 97 ? 23.851 4.016 -25.252 1.00 83.75 97 ASN A N 1
ATOM 777 C CA . ASN A 1 97 ? 25.271 4.359 -25.348 1.00 83.75 97 ASN A CA 1
ATOM 778 C C . ASN A 1 97 ? 26.073 3.306 -26.131 1.00 83.75 97 ASN A C 1
ATOM 780 O O . ASN A 1 97 ? 26.936 3.666 -26.933 1.00 83.75 97 ASN A O 1
ATOM 784 N N . CYS A 1 98 ? 25.773 2.018 -25.948 1.00 79.75 98 CYS A N 1
ATOM 785 C CA . CYS A 1 98 ? 26.375 0.931 -26.722 1.00 79.75 98 CYS A CA 1
ATOM 786 C C . CYS A 1 98 ? 26.069 1.063 -28.219 1.00 79.75 98 CYS A C 1
ATOM 788 O O . CYS A 1 98 ? 26.974 0.919 -29.044 1.00 79.75 98 CYS A O 1
ATOM 790 N N . CYS A 1 99 ? 24.824 1.399 -28.573 1.00 75.94 99 CYS A N 1
ATOM 791 C CA . CYS A 1 99 ? 24.439 1.634 -29.964 1.00 75.94 99 CYS A CA 1
ATOM 792 C C . CYS A 1 99 ? 25.224 2.809 -30.573 1.00 75.94 99 CYS A C 1
ATOM 794 O O . CYS A 1 99 ? 25.809 2.660 -31.647 1.00 75.94 99 CYS A O 1
ATOM 796 N N . LEU A 1 100 ? 25.341 3.936 -29.861 1.00 71.12 100 LEU A N 1
ATOM 797 C CA . LEU A 1 100 ? 26.106 5.100 -30.334 1.00 71.12 100 LEU A CA 1
ATOM 798 C C . LEU A 1 100 ? 27.602 4.807 -30.548 1.00 71.12 100 LEU A C 1
ATOM 800 O O . LEU A 1 100 ? 28.201 5.309 -31.499 1.00 71.12 100 LEU A O 1
ATOM 804 N N . LEU A 1 101 ? 28.220 4.002 -29.679 1.00 66.12 101 LEU A N 1
ATOM 805 C CA . LEU A 1 101 ? 29.634 3.626 -29.799 1.00 66.12 101 LEU A CA 1
ATOM 806 C C . LEU A 1 101 ? 29.878 2.622 -30.939 1.00 66.12 101 LEU A C 1
ATOM 808 O O . LEU A 1 101 ? 30.938 2.646 -31.573 1.00 66.12 101 LEU A O 1
ATOM 812 N N . SER A 1 102 ? 28.897 1.767 -31.235 1.00 59.31 102 SER A N 1
ATOM 813 C CA . SER A 1 102 ? 28.970 0.833 -32.364 1.00 59.31 102 SER A CA 1
ATOM 814 C C . SER A 1 102 ? 28.914 1.533 -33.731 1.00 59.31 102 SER A C 1
ATOM 816 O O . SER A 1 102 ? 29.577 1.087 -34.664 1.00 59.31 102 SER A O 1
ATOM 818 N N . ASP A 1 103 ? 28.244 2.686 -33.832 1.00 55.09 103 ASP A N 1
ATOM 819 C CA . ASP A 1 103 ? 28.214 3.496 -35.062 1.00 55.09 103 ASP A CA 1
ATOM 820 C C . ASP A 1 103 ? 29.520 4.280 -35.305 1.00 55.09 103 ASP A C 1
ATOM 822 O O . ASP A 1 103 ? 29.844 4.617 -36.444 1.00 55.09 103 ASP A O 1
ATOM 826 N N . GLN A 1 104 ? 30.319 4.546 -34.264 1.00 54.78 104 GLN A N 1
ATOM 827 C CA . GLN A 1 104 ? 31.597 5.268 -34.388 1.00 54.78 104 GLN A CA 1
ATOM 828 C C . GLN A 1 104 ? 32.810 4.362 -34.675 1.00 54.78 104 GLN A C 1
ATOM 830 O O . GLN A 1 104 ? 33.892 4.868 -34.975 1.00 54.78 104 GLN A O 1
ATOM 835 N N . THR A 1 105 ? 32.662 3.034 -34.609 1.00 50.06 105 THR A N 1
ATOM 836 C CA . THR A 1 105 ? 33.779 2.072 -34.703 1.00 50.06 105 THR A CA 1
ATOM 837 C C . THR A 1 105 ? 33.915 1.347 -36.047 1.00 50.06 105 THR A C 1
ATOM 839 O O . THR A 1 105 ? 34.668 0.381 -36.138 1.00 50.06 105 THR A O 1
ATOM 842 N N . MET A 1 106 ? 33.299 1.834 -37.128 1.00 41.62 106 MET A N 1
ATOM 843 C CA . MET A 1 106 ? 33.630 1.374 -38.486 1.00 41.62 106 MET A CA 1
ATOM 844 C C . MET A 1 106 ? 34.828 2.164 -39.050 1.00 41.62 106 MET A C 1
ATOM 846 O O . MET A 1 106 ? 34.633 3.280 -39.542 1.00 41.62 106 MET A O 1
ATOM 850 N N . PRO A 1 107 ? 36.075 1.640 -39.049 1.00 45.12 107 PRO A N 1
ATOM 851 C CA . PRO A 1 107 ? 37.126 2.236 -39.854 1.00 45.12 107 PRO A CA 1
ATOM 852 C C . PRO A 1 107 ? 36.738 2.070 -41.324 1.00 45.12 107 PRO A C 1
ATOM 854 O O . PRO A 1 107 ? 36.650 0.959 -41.847 1.00 45.12 107 PRO A O 1
ATOM 857 N N . PHE A 1 108 ? 36.511 3.195 -41.996 1.00 46.41 108 PHE A N 1
ATOM 858 C CA . PHE A 1 108 ? 36.430 3.283 -43.449 1.00 46.41 108 PHE A CA 1
ATOM 859 C C . PHE A 1 108 ? 37.761 2.777 -44.032 1.00 46.41 108 PHE A C 1
ATOM 861 O O . PHE A 1 108 ? 38.713 3.537 -44.214 1.00 46.41 108 PHE A O 1
ATOM 868 N N . THR A 1 109 ? 37.874 1.477 -44.310 1.00 46.75 109 THR A N 1
ATOM 869 C CA . THR A 1 109 ? 38.976 0.971 -45.125 1.00 46.75 109 THR A CA 1
ATOM 870 C C . THR A 1 109 ? 38.686 1.381 -46.561 1.00 46.75 109 THR A C 1
ATOM 872 O O . THR A 1 109 ? 37.962 0.696 -47.285 1.00 46.75 109 THR A O 1
ATOM 875 N N . TYR A 1 110 ? 39.226 2.526 -46.977 1.00 44.28 110 TYR A N 1
ATOM 876 C CA . TYR A 1 110 ? 39.344 2.854 -48.390 1.00 44.28 110 TYR A CA 1
ATOM 877 C C . TYR A 1 110 ? 40.194 1.766 -49.047 1.00 44.28 110 TYR A C 1
ATOM 879 O O . TYR A 1 110 ? 41.414 1.734 -48.905 1.00 44.28 110 TYR A O 1
ATOM 887 N N . GLY A 1 111 ? 39.541 0.852 -49.763 1.00 44.28 111 GLY A N 1
ATOM 888 C CA . GLY A 1 111 ? 40.217 -0.016 -50.712 1.00 44.28 111 GLY A CA 1
ATOM 889 C C . GLY A 1 111 ? 40.802 0.849 -51.823 1.00 44.28 111 GLY A C 1
ATOM 890 O O . GLY A 1 111 ? 40.085 1.274 -52.728 1.00 44.28 111 GLY A O 1
ATOM 891 N N . THR A 1 112 ? 42.104 1.118 -51.775 1.00 47.81 112 THR A N 1
ATOM 892 C CA . THR A 1 112 ? 42.858 1.669 -52.902 1.00 47.81 112 THR A CA 1
ATOM 893 C C . THR A 1 112 ? 42.950 0.612 -54.000 1.00 47.81 112 THR A C 1
ATOM 895 O O . THR A 1 112 ? 43.896 -0.162 -54.104 1.00 47.81 112 THR A O 1
ATOM 898 N N . ARG A 1 113 ? 41.928 0.571 -54.857 1.00 48.38 113 ARG A N 1
ATOM 899 C CA . ARG A 1 113 ? 41.961 -0.137 -56.137 1.00 48.38 113 ARG A CA 1
ATOM 900 C C . ARG A 1 113 ? 42.584 0.784 -57.186 1.00 48.38 113 ARG A C 1
ATOM 902 O O . ARG A 1 113 ? 41.869 1.536 -57.835 1.00 48.38 113 ARG A O 1
ATOM 909 N N . SER A 1 114 ? 43.901 0.734 -57.370 1.00 46.94 114 SER A N 1
ATOM 910 C CA . SER A 1 114 ? 44.544 1.298 -58.566 1.00 46.94 114 SER A CA 1
ATOM 911 C C . SER A 1 114 ? 45.938 0.710 -58.778 1.00 46.94 114 SER A C 1
ATOM 913 O O . SER A 1 114 ? 46.747 0.712 -57.857 1.00 46.94 114 SER A O 1
ATOM 915 N N . GLY A 1 115 ? 46.203 0.205 -59.988 1.00 40.50 115 GLY A N 1
ATOM 916 C CA . GLY A 1 115 ? 47.516 -0.320 -60.371 1.00 40.50 115 GLY A CA 1
ATOM 917 C C . GLY A 1 115 ? 47.510 -1.455 -61.402 1.00 40.50 115 GLY A C 1
ATOM 918 O O . GLY A 1 115 ? 48.261 -2.407 -61.241 1.00 40.50 115 GLY A O 1
ATOM 919 N N . ARG A 1 116 ? 46.673 -1.400 -62.452 1.00 41.16 116 ARG A N 1
ATOM 920 C CA . ARG A 1 116 ? 46.935 -2.162 -63.689 1.00 41.16 116 ARG A CA 1
ATOM 921 C C . ARG A 1 116 ? 47.963 -1.374 -64.501 1.00 41.16 116 ARG A C 1
ATOM 923 O O . ARG A 1 116 ? 47.603 -0.369 -65.106 1.00 41.16 116 ARG A O 1
ATOM 930 N N . THR A 1 117 ? 49.213 -1.818 -64.519 1.00 52.62 117 THR A N 1
ATOM 931 C CA . THR A 1 117 ? 50.182 -1.414 -65.542 1.00 52.62 117 THR A CA 1
ATOM 932 C C . THR A 1 117 ? 50.063 -2.374 -66.723 1.00 52.62 117 THR A C 1
ATOM 934 O O . THR A 1 117 ? 50.119 -3.591 -66.566 1.00 52.62 117 THR A O 1
ATOM 937 N N . TRP A 1 118 ? 49.815 -1.813 -67.904 1.00 42.38 118 TRP A N 1
ATOM 938 C CA . TRP A 1 118 ? 49.857 -2.522 -69.178 1.00 42.38 118 TRP A CA 1
ATOM 939 C C . TRP A 1 118 ? 51.319 -2.622 -69.620 1.00 42.38 118 TRP A C 1
ATOM 941 O O . TRP A 1 118 ? 51.999 -1.599 -69.684 1.00 42.38 118 TRP A O 1
ATOM 951 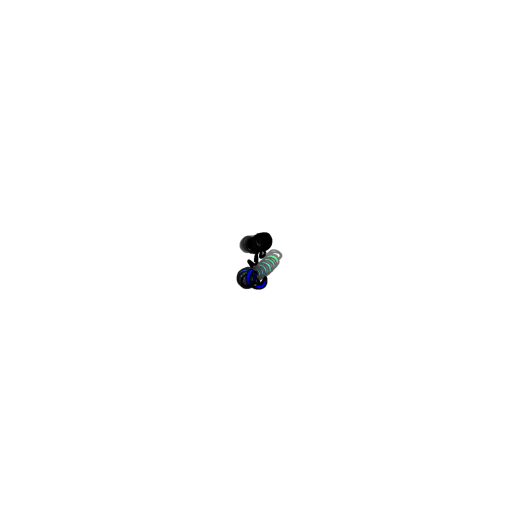N N . SER A 1 119 ? 51.791 -3.828 -69.924 1.00 48.53 119 SER A N 1
ATOM 952 C CA . SER A 1 119 ? 53.050 -4.044 -70.641 1.00 48.53 119 SER A CA 1
ATOM 953 C C . SER A 1 119 ? 52.723 -4.348 -72.101 1.00 48.53 119 SER A C 1
ATOM 955 O O . SER A 1 119 ? 51.930 -5.253 -72.370 1.00 48.53 119 SER A O 1
ATOM 957 N N . GLN A 1 120 ? 53.280 -3.529 -72.998 1.00 42.94 120 GLN A N 1
ATOM 958 C CA . GLN A 1 120 ? 53.416 -3.807 -74.431 1.00 42.94 120 GLN A CA 1
ATOM 959 C C . GLN A 1 120 ? 54.452 -4.903 -74.669 1.00 42.94 120 GLN A C 1
ATOM 961 O O . GLN A 1 120 ? 55.401 -4.987 -73.854 1.00 42.94 120 GLN A O 1
#

Foldseek 3Di:
DDPDVCVLCVCVCVVCVVLVVVLVVLVVVLVVLVVVLVVLVVVLPDPDDPVSNVVSVVVNVVSVVV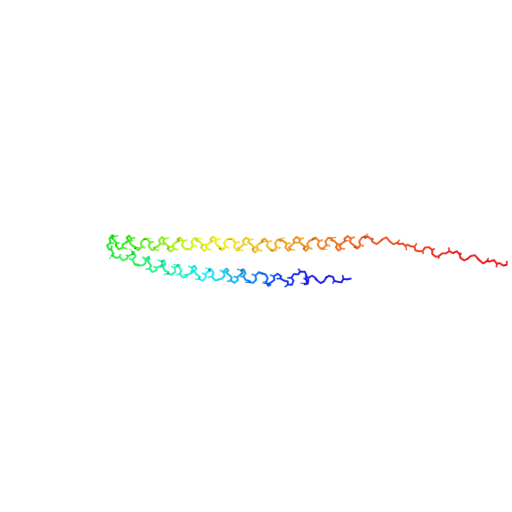NVVSVVSNVVSVVVSVVSVVVSVVVVVVVVVVVVVVVVPDDPPPPPPDDDDDDD

Sequence (120 aa):
MSLDFLDLVDDMPNELQPLVSRLLTLDSHRQAFVRKIERIGAKLSAEASVGQKCRQMKRLLSCAKSIERIYDQKLELSQCIVEKIKAKERQLTEDYNCCLLSDQTMPFTYGTRSGRTWSQ

InterPro domains:
  IPR024610 Inhibitor of growth protein, N-terminal histone-binding [PF12998] (4-97)

Organism: NCBI:txid1979941

Secondary structure (DSSP, 8-state):
----HHHHHTTHHHHHHHHHHHHHHHHHHHHHHHHHHHHHHHHHHS---HHHHHHHHHHHHHHHHHHHHHHHHHHHHHHHHHHHHHHHHHHHHHHHHHHHHHHH------------PPP-

pLDDT: mean 82.94, std 18.78, range [40.5, 98.25]